Protein AF-A0A1P8MUY9-F1 (afdb_monomer_lite)

Foldseek 3Di:
DVVVVLVVVVVVLVVVLCQQDQVQCAQPDDCCADVSPNLRGSRHVNLLVVCPPHPCNVVSVVVSVVVSVVVVVVSVVVVCVVPPDDD

Organism: NCBI:txid299262

pLDDT: mean 85.34, std 9.1, range [67.94, 96.25]

Secondary structure (DSSP, 8-state):
-HHHHHHHHHHHHHHHHHHHSTT-----S-TT-BTTBTTS-TT--HHHHHTTTSTTGGGHHHHHHHHHHHHHHHHHHHHHHHSPPP-

Sequence (87 aa):
MKRALWLAIATLTAAILFYVSRFWDFRLWPRDGLFGIEALRPQGGLVAQWLRGTDLAPFELLIWAIGAFLILTLLQKLYDLLNPPPE

Structure (mmCIF, N/CA/C/O backbone):
data_AF-A0A1P8MUY9-F1
#
_entry.id   AF-A0A1P8MUY9-F1
#
loop_
_atom_site.group_PDB
_atom_site.id
_atom_site.type_symbol
_atom_site.label_atom_id
_atom_site.label_alt_id
_atom_site.label_comp_id
_atom_site.label_asym_id
_atom_site.label_entity_id
_atom_site.label_seq_id
_atom_site.pdbx_PDB_ins_code
_atom_site.Cartn_x
_atom_site.Cartn_y
_atom_site.Cartn_z
_atom_site.occupancy
_atom_site.B_iso_or_equiv
_atom_site.auth_seq_id
_atom_site.auth_comp_id
_atom_site.auth_asym_id
_atom_site.auth_atom_id
_atom_site.pdbx_PDB_model_num
ATOM 1 N N . MET A 1 1 ? 16.550 -11.968 -17.195 1.00 73.19 1 MET A N 1
ATOM 2 C CA . MET A 1 1 ? 16.573 -11.809 -15.719 1.00 73.19 1 MET A CA 1
ATOM 3 C C . MET A 1 1 ? 15.874 -10.530 -15.251 1.00 73.19 1 MET A C 1
ATOM 5 O O . MET A 1 1 ? 14.935 -10.657 -14.481 1.00 73.19 1 MET A O 1
ATOM 9 N N . LYS A 1 2 ? 16.209 -9.330 -15.763 1.00 82.81 2 LYS A N 1
ATOM 10 C CA . LYS A 1 2 ? 15.525 -8.063 -15.395 1.00 82.81 2 LYS A CA 1
ATOM 11 C C . LYS A 1 2 ? 13.988 -8.098 -15.508 1.00 82.81 2 LYS A C 1
ATOM 13 O O . LYS A 1 2 ? 13.310 -7.686 -14.580 1.00 82.81 2 LYS A O 1
ATOM 18 N N . ARG A 1 3 ? 13.428 -8.651 -16.595 1.00 85.56 3 ARG A N 1
ATOM 19 C CA . ARG A 1 3 ? 11.963 -8.816 -16.744 1.00 85.56 3 ARG A CA 1
ATOM 20 C C . ARG A 1 3 ? 11.333 -9.670 -15.638 1.00 85.56 3 ARG A C 1
ATOM 22 O O . ARG A 1 3 ? 10.312 -9.284 -15.091 1.00 85.56 3 ARG A O 1
ATOM 29 N N . ALA A 1 4 ? 11.949 -10.803 -15.300 1.00 91.38 4 ALA A N 1
ATOM 30 C CA . ALA A 1 4 ? 11.446 -11.690 -14.251 1.00 91.38 4 ALA A CA 1
ATOM 31 C C . ALA A 1 4 ? 11.474 -11.010 -12.873 1.00 91.38 4 ALA A C 1
ATOM 33 O O . ALA A 1 4 ? 10.528 -11.154 -12.108 1.00 91.38 4 ALA A O 1
ATOM 34 N N . LEU A 1 5 ? 12.515 -10.214 -12.595 1.00 92.31 5 LEU A N 1
ATOM 35 C CA . LEU A 1 5 ? 12.601 -9.408 -11.378 1.00 92.31 5 LEU A CA 1
ATOM 36 C C . LEU A 1 5 ? 11.446 -8.400 -11.285 1.00 92.31 5 LEU A C 1
ATOM 38 O O . LEU A 1 5 ? 10.778 -8.335 -10.260 1.00 92.31 5 LEU A O 1
ATOM 42 N N . TRP A 1 6 ? 11.175 -7.653 -12.355 1.00 91.56 6 TRP A N 1
ATOM 43 C CA . TRP A 1 6 ? 10.084 -6.673 -12.368 1.00 91.56 6 TRP A CA 1
ATOM 44 C C . TRP A 1 6 ? 8.700 -7.312 -12.261 1.00 91.56 6 TRP A C 1
ATOM 46 O O . TRP A 1 6 ? 7.849 -6.797 -11.542 1.00 91.56 6 TRP A O 1
ATOM 56 N N . LEU A 1 7 ? 8.496 -8.468 -12.898 1.00 91.12 7 LEU A N 1
ATOM 57 C CA . LEU A 1 7 ? 7.277 -9.261 -12.726 1.00 91.12 7 LEU A CA 1
ATOM 58 C C . LEU A 1 7 ? 7.113 -9.735 -11.278 1.00 91.12 7 LEU A C 1
ATOM 60 O O . LEU A 1 7 ? 6.018 -9.637 -10.727 1.00 91.12 7 LEU A O 1
ATOM 64 N N . ALA A 1 8 ? 8.189 -10.205 -10.641 1.00 94.44 8 ALA A N 1
ATOM 65 C CA . ALA A 1 8 ? 8.161 -10.608 -9.238 1.00 94.44 8 ALA A CA 1
ATOM 66 C C . ALA A 1 8 ? 7.828 -9.425 -8.316 1.00 94.44 8 ALA A C 1
ATOM 68 O O . ALA A 1 8 ? 6.960 -9.556 -7.458 1.00 94.44 8 ALA A O 1
ATOM 69 N N . ILE A 1 9 ? 8.450 -8.260 -8.533 1.00 93.62 9 ILE A N 1
ATOM 70 C CA . ILE A 1 9 ? 8.161 -7.032 -7.778 1.00 93.62 9 ILE A CA 1
ATOM 71 C C . ILE A 1 9 ? 6.690 -6.641 -7.938 1.00 93.62 9 ILE A C 1
ATOM 73 O O . ILE A 1 9 ? 6.001 -6.482 -6.937 1.00 93.62 9 ILE A O 1
ATOM 77 N N . ALA A 1 10 ? 6.183 -6.558 -9.171 1.00 91.88 10 ALA A N 1
ATOM 78 C CA . ALA A 1 10 ? 4.789 -6.203 -9.429 1.00 91.88 10 ALA A CA 1
ATOM 79 C C . ALA A 1 10 ? 3.810 -7.185 -8.763 1.00 91.88 10 ALA A C 1
ATOM 81 O O . ALA A 1 10 ? 2.819 -6.768 -8.164 1.00 91.88 10 ALA A O 1
ATOM 82 N N . THR A 1 11 ? 4.117 -8.484 -8.809 1.00 92.62 11 THR A N 1
ATOM 83 C CA . THR A 1 11 ? 3.299 -9.536 -8.188 1.00 92.62 11 THR A CA 1
ATOM 84 C C . THR A 1 11 ? 3.288 -9.411 -6.664 1.00 92.62 11 THR A C 1
ATOM 86 O O . THR A 1 11 ? 2.227 -9.486 -6.047 1.00 92.62 11 THR A O 1
ATOM 89 N N . LEU A 1 12 ? 4.449 -9.170 -6.048 1.00 93.81 12 LEU A N 1
ATOM 90 C CA . LEU A 1 12 ? 4.565 -8.954 -4.604 1.00 93.81 12 LEU A CA 1
ATOM 91 C C . LEU A 1 12 ? 3.842 -7.679 -4.164 1.00 93.81 12 LEU A C 1
ATOM 93 O O . LEU A 1 12 ? 3.106 -7.707 -3.182 1.00 93.81 12 LEU A O 1
ATOM 97 N N . THR A 1 13 ? 3.988 -6.579 -4.904 1.00 94.00 13 THR A N 1
ATOM 98 C CA . THR A 1 13 ? 3.259 -5.337 -4.625 1.00 94.00 13 THR A CA 1
ATOM 99 C C . THR A 1 13 ? 1.752 -5.553 -4.712 1.00 94.00 13 THR A C 1
ATOM 101 O O . THR A 1 13 ? 1.031 -5.137 -3.808 1.00 94.00 13 THR A O 1
ATOM 104 N N . ALA A 1 14 ? 1.267 -6.248 -5.745 1.00 90.25 14 ALA A N 1
ATOM 105 C CA . ALA A 1 14 ? -0.148 -6.577 -5.872 1.00 90.25 14 ALA A CA 1
ATOM 106 C C . ALA A 1 14 ? -0.639 -7.432 -4.694 1.00 90.25 14 ALA A C 1
ATOM 108 O O . ALA A 1 14 ? -1.675 -7.115 -4.117 1.00 90.25 14 ALA A O 1
ATOM 109 N N . ALA A 1 15 ? 0.120 -8.456 -4.287 1.00 89.12 15 ALA A N 1
ATOM 110 C CA . ALA A 1 15 ? -0.215 -9.295 -3.137 1.00 89.12 15 ALA A CA 1
ATOM 111 C C . ALA A 1 15 ? -0.290 -8.490 -1.828 1.00 89.12 15 ALA A C 1
ATOM 113 O O . ALA A 1 15 ? -1.228 -8.668 -1.055 1.00 89.12 15 ALA A O 1
ATOM 114 N N . ILE A 1 16 ? 0.648 -7.561 -1.603 1.00 89.31 16 ILE A N 1
ATOM 115 C CA . ILE A 1 16 ? 0.645 -6.669 -0.434 1.00 89.31 16 ILE A CA 1
ATOM 116 C C . ILE A 1 16 ? -0.577 -5.743 -0.457 1.00 89.31 16 ILE A C 1
ATOM 118 O O . ILE A 1 16 ? -1.272 -5.624 0.549 1.00 89.31 16 ILE A O 1
ATOM 122 N N . LEU A 1 17 ? -0.871 -5.105 -1.595 1.00 89.88 17 LEU A N 1
ATOM 123 C CA . LEU A 1 17 ? -2.030 -4.217 -1.737 1.00 89.88 17 LEU A CA 1
ATOM 124 C C . LEU A 1 17 ? -3.348 -4.962 -1.517 1.00 89.88 17 LEU A C 1
ATOM 126 O O . LEU A 1 17 ? -4.244 -4.440 -0.850 1.00 89.88 17 LEU A O 1
ATOM 130 N N . PHE A 1 18 ? -3.445 -6.185 -2.045 1.00 86.81 18 PHE A N 1
ATOM 131 C CA . PHE A 1 18 ? -4.576 -7.073 -1.814 1.00 86.81 18 PHE A CA 1
ATOM 132 C C . PHE A 1 18 ? -4.712 -7.415 -0.339 1.00 86.81 18 PHE A C 1
ATOM 134 O O . PHE A 1 18 ? -5.800 -7.279 0.198 1.00 86.81 18 PHE A O 1
ATOM 141 N N . TYR A 1 19 ? -3.620 -7.788 0.322 1.00 84.69 19 TYR A N 1
ATOM 142 C CA . TYR A 1 19 ? -3.625 -8.125 1.738 1.00 84.69 19 TYR A CA 1
ATOM 143 C C . TYR A 1 19 ? -4.040 -6.950 2.639 1.00 84.69 19 TYR A C 1
ATOM 145 O O . TYR A 1 19 ? -4.810 -7.118 3.580 1.00 84.69 19 TYR A O 1
ATOM 153 N N . VAL A 1 20 ? -3.570 -5.739 2.336 1.00 84.50 20 VAL A N 1
ATOM 154 C CA . VAL A 1 20 ? -3.949 -4.514 3.061 1.00 84.50 20 VAL A CA 1
ATOM 155 C C . VAL A 1 20 ? -5.417 -4.142 2.814 1.00 84.50 20 VAL A C 1
ATOM 157 O O . VAL A 1 20 ? -6.045 -3.497 3.659 1.00 84.50 20 VAL A O 1
ATOM 160 N N . SER A 1 21 ? -5.967 -4.557 1.672 1.00 83.12 21 SER A N 1
ATOM 161 C CA . SER A 1 21 ? -7.354 -4.315 1.294 1.00 83.12 21 SER A CA 1
ATOM 162 C C . SER A 1 21 ? -8.349 -5.032 2.202 1.00 83.12 21 SER A C 1
ATOM 164 O O . SER A 1 21 ? -8.093 -6.111 2.736 1.00 83.12 21 SER A O 1
ATOM 166 N N . ARG A 1 22 ? -9.557 -4.473 2.295 1.00 77.50 22 ARG A N 1
ATOM 167 C CA . ARG A 1 22 ? -10.736 -5.169 2.832 1.00 77.50 22 ARG A CA 1
ATOM 168 C C . ARG A 1 22 ? -11.183 -6.370 1.994 1.00 77.50 22 ARG A C 1
ATOM 170 O O . ARG A 1 22 ? -11.977 -7.164 2.475 1.00 77.50 22 ARG A O 1
ATOM 177 N N . PHE A 1 23 ? -10.729 -6.486 0.743 1.00 80.56 23 PHE A N 1
ATOM 178 C CA . PHE A 1 23 ? -11.098 -7.596 -0.149 1.00 80.56 23 PHE A CA 1
ATOM 179 C C . PHE A 1 23 ? -10.276 -8.870 0.098 1.00 80.56 23 PHE A C 1
ATOM 181 O O . PHE A 1 23 ? -10.435 -9.861 -0.614 1.00 80.56 23 PHE A O 1
ATOM 188 N N . TRP A 1 24 ? -9.384 -8.858 1.090 1.00 79.12 24 TRP A N 1
ATOM 189 C CA . TRP A 1 24 ? -8.630 -10.035 1.483 1.00 79.12 24 TRP A CA 1
ATOM 190 C C . TRP A 1 24 ? -9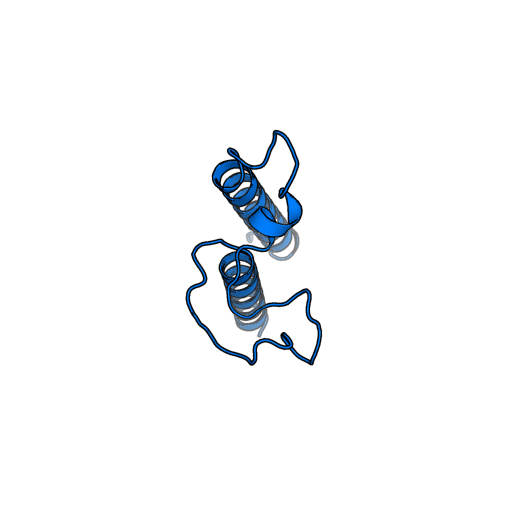.461 -10.971 2.367 1.00 79.12 24 TRP A C 1
ATOM 192 O O . TRP A 1 24 ? -9.485 -10.838 3.588 1.00 79.12 24 TRP A O 1
ATOM 202 N N . ASP A 1 25 ? -10.097 -11.962 1.748 1.00 71.12 25 ASP A N 1
ATOM 203 C CA . ASP A 1 25 ? -10.852 -13.000 2.469 1.00 71.12 25 ASP A CA 1
ATOM 204 C C . ASP A 1 25 ? -10.023 -14.260 2.790 1.00 71.12 25 ASP A C 1
ATOM 206 O O . ASP A 1 25 ? -10.484 -15.181 3.474 1.00 71.12 25 ASP A O 1
ATOM 210 N N . PHE A 1 26 ? -8.776 -14.331 2.313 1.00 70.69 26 PHE A N 1
ATOM 211 C CA . PHE A 1 26 ? -7.950 -15.527 2.461 1.00 70.69 26 PHE A CA 1
ATOM 212 C C . PHE A 1 26 ? -7.333 -15.637 3.860 1.00 70.69 26 PHE A C 1
ATOM 214 O O . PHE A 1 26 ? -6.393 -14.927 4.215 1.00 70.69 26 PHE A O 1
ATOM 221 N N . ARG A 1 27 ? -7.778 -16.625 4.640 1.00 70.81 27 ARG A N 1
ATOM 222 C CA . ARG A 1 27 ? -7.183 -16.960 5.946 1.00 70.81 27 ARG A CA 1
ATOM 223 C C . ARG A 1 27 ? -5.932 -17.822 5.777 1.00 70.81 27 ARG A C 1
ATOM 225 O O . ARG A 1 27 ? -5.952 -19.013 6.069 1.00 70.81 27 ARG A O 1
ATOM 232 N N . LEU A 1 28 ? -4.855 -17.226 5.273 1.00 71.38 28 LEU A N 1
ATOM 233 C CA . LEU A 1 28 ?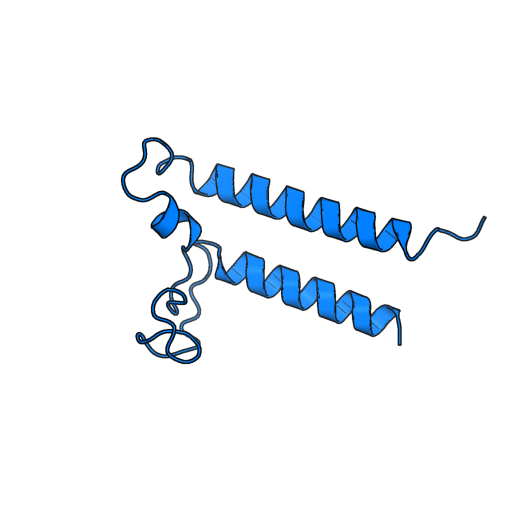 -3.619 -17.958 4.972 1.00 71.38 28 LEU A CA 1
ATOM 234 C C . LEU A 1 28 ? -2.756 -18.271 6.210 1.00 71.38 28 LEU A C 1
ATOM 236 O O . LEU A 1 28 ? -1.828 -19.067 6.101 1.00 71.38 28 LEU A O 1
ATOM 240 N N . TRP A 1 29 ? -3.032 -17.679 7.379 1.00 72.56 29 TRP A N 1
ATOM 241 C CA . TRP A 1 29 ? -2.237 -17.887 8.599 1.00 72.56 29 TRP A CA 1
ATOM 242 C C . TRP A 1 29 ? -3.063 -17.804 9.899 1.00 72.56 29 TRP A C 1
ATOM 244 O O . TRP A 1 29 ? -4.233 -17.403 9.861 1.00 72.56 29 TRP A O 1
ATOM 254 N N . PRO A 1 30 ? -2.489 -18.215 11.053 1.00 69.62 30 PRO A N 1
ATOM 255 C CA . PRO A 1 30 ? -3.167 -18.209 12.349 1.00 69.62 30 PRO A CA 1
ATOM 256 C C . PRO A 1 30 ? -3.584 -16.808 12.815 1.00 69.62 30 PRO A C 1
ATOM 258 O O . PRO A 1 30 ? -3.072 -15.789 12.352 1.00 69.62 30 PRO A O 1
ATOM 261 N N . ARG A 1 31 ? -4.511 -16.754 13.782 1.00 69.00 31 ARG A N 1
ATOM 262 C CA . ARG A 1 31 ? -5.011 -15.494 14.370 1.00 69.00 31 ARG A CA 1
ATOM 263 C C . ARG A 1 31 ? -3.926 -14.656 15.047 1.00 69.00 31 ARG A C 1
ATOM 265 O O . ARG A 1 31 ? -4.095 -13.442 15.121 1.00 69.00 31 ARG A O 1
ATOM 272 N N . ASP A 1 32 ? -2.843 -15.298 15.466 1.00 71.38 32 ASP A N 1
ATOM 273 C CA . ASP A 1 32 ? -1.678 -14.670 16.100 1.00 71.38 32 ASP A CA 1
ATOM 274 C C . ASP A 1 32 ? -0.881 -13.791 15.114 1.00 71.38 32 ASP A C 1
ATOM 276 O O . ASP A 1 32 ? 0.003 -13.037 15.507 1.00 71.38 32 ASP A O 1
ATOM 280 N N . GLY A 1 33 ? -1.232 -13.844 13.824 1.00 70.06 33 GLY A N 1
ATOM 281 C CA . GLY A 1 33 ? -0.678 -13.001 12.775 1.00 70.06 33 GLY A CA 1
ATOM 282 C C . GLY A 1 33 ? 0.513 -13.623 12.049 1.00 70.06 33 GLY A C 1
ATOM 283 O O . GLY A 1 33 ? 1.015 -14.693 12.404 1.00 70.06 33 GLY A O 1
ATOM 284 N N . LEU A 1 34 ? 0.945 -12.972 10.968 1.00 74.38 34 LEU A N 1
ATOM 285 C CA . LEU A 1 34 ? 2.058 -13.458 10.153 1.00 74.38 34 LEU A CA 1
ATOM 286 C C . LEU A 1 34 ? 3.365 -13.384 10.965 1.00 74.38 34 LEU A C 1
ATOM 288 O O . LEU A 1 34 ? 3.721 -12.318 11.462 1.00 74.38 34 LEU A O 1
ATOM 292 N N . PHE A 1 35 ? 4.067 -14.513 11.114 1.00 79.38 35 PHE A N 1
ATOM 293 C CA . PHE A 1 35 ? 5.278 -14.639 11.947 1.00 79.38 35 PHE A CA 1
ATOM 294 C C . PHE A 1 35 ? 5.094 -14.231 13.428 1.00 79.38 35 PHE A C 1
ATOM 296 O O . PHE A 1 35 ? 6.066 -13.871 14.087 1.00 79.38 35 PHE A O 1
ATOM 303 N N . GLY A 1 36 ? 3.862 -14.280 13.958 1.00 74.38 36 GLY A N 1
ATOM 304 C CA . GLY A 1 36 ? 3.544 -13.862 15.333 1.00 74.38 36 GLY A CA 1
ATOM 305 C C . GLY A 1 36 ? 3.348 -12.352 15.514 1.00 74.38 36 GLY A C 1
ATOM 306 O O . GLY A 1 36 ? 3.260 -11.872 16.641 1.00 74.38 36 GLY A O 1
ATOM 307 N N . ILE A 1 37 ? 3.292 -11.582 14.421 1.00 77.06 37 ILE A N 1
ATOM 308 C CA . ILE A 1 37 ? 2.993 -10.149 14.464 1.00 77.06 37 ILE A CA 1
ATOM 309 C C . ILE A 1 37 ? 1.474 -9.966 14.452 1.00 77.06 37 ILE A C 1
ATOM 311 O O . ILE A 1 37 ? 0.849 -10.015 13.392 1.00 77.06 37 ILE A O 1
ATOM 315 N N . GLU A 1 38 ? 0.883 -9.674 15.613 1.00 73.81 38 GLU A N 1
ATOM 316 C CA . GLU A 1 38 ? -0.575 -9.527 15.763 1.00 73.81 38 GLU A CA 1
ATOM 317 C C . GLU A 1 38 ? -1.189 -8.441 14.872 1.00 73.81 38 GLU A C 1
ATOM 319 O O . GLU A 1 38 ? -2.360 -8.536 14.507 1.00 73.81 38 GLU A O 1
ATOM 324 N N . ALA A 1 39 ? -0.420 -7.410 14.504 1.00 70.12 39 ALA A N 1
ATOM 325 C CA . ALA A 1 39 ? -0.875 -6.377 13.575 1.00 70.12 39 ALA A CA 1
ATOM 326 C C . ALA A 1 39 ? -1.129 -6.935 12.163 1.00 70.12 39 ALA A C 1
ATOM 328 O O . ALA A 1 39 ? -1.950 -6.392 11.433 1.00 70.12 39 ALA A O 1
ATOM 329 N N . LEU A 1 40 ? -0.478 -8.038 11.777 1.00 71.31 40 LEU A N 1
ATOM 330 C CA . LEU A 1 40 ? -0.647 -8.698 10.483 1.00 71.31 40 LEU A CA 1
ATOM 331 C C . LEU A 1 40 ? -1.680 -9.830 10.575 1.00 71.31 40 LEU A C 1
ATOM 333 O O . LEU A 1 40 ? -1.369 -11.004 10.356 1.00 71.31 40 LEU A O 1
ATOM 337 N N . ARG A 1 41 ? -2.925 -9.482 10.913 1.00 70.44 41 ARG A N 1
ATOM 338 C CA . ARG A 1 41 ? -4.015 -10.459 11.034 1.00 70.44 41 ARG A CA 1
ATOM 339 C C . ARG A 1 41 ? -4.404 -11.082 9.688 1.00 70.44 41 ARG A C 1
ATOM 341 O O . ARG A 1 41 ? -4.438 -10.393 8.676 1.00 70.44 41 ARG A O 1
ATOM 348 N N . PRO A 1 42 ? -4.848 -12.349 9.677 1.00 67.94 42 PRO A N 1
ATOM 349 C CA . PRO A 1 42 ? -5.209 -13.071 8.451 1.00 67.94 42 PRO A CA 1
ATOM 350 C C . PRO A 1 42 ? -6.459 -12.549 7.716 1.00 67.94 42 PRO A C 1
ATOM 352 O O . PRO A 1 42 ? -6.898 -13.188 6.768 1.00 67.94 42 PRO A O 1
ATOM 355 N N . GLN A 1 43 ? -7.073 -11.448 8.158 1.00 70.50 43 GLN A N 1
ATOM 356 C CA . GLN A 1 43 ? -8.371 -10.961 7.661 1.00 70.50 43 GLN A CA 1
ATOM 357 C C . GLN A 1 43 ? -8.277 -9.637 6.885 1.00 70.50 43 GLN A C 1
ATOM 359 O O . GLN A 1 43 ? -9.298 -9.001 6.646 1.00 70.50 43 GLN A O 1
ATOM 364 N N . GLY A 1 44 ? -7.064 -9.211 6.517 1.00 74.06 44 GLY A N 1
ATOM 365 C CA . GLY A 1 44 ? -6.840 -7.943 5.822 1.00 74.06 44 GLY A CA 1
ATOM 366 C C . GLY A 1 44 ? -7.443 -6.747 6.557 1.00 74.06 44 GLY A C 1
ATOM 367 O O . GLY A 1 44 ? -7.436 -6.697 7.789 1.00 74.06 44 GLY A O 1
ATOM 368 N N . GLY A 1 45 ? -7.939 -5.759 5.803 1.00 78.19 45 GLY A N 1
ATOM 369 C CA . GLY A 1 45 ? -8.636 -4.601 6.378 1.00 78.19 45 GLY A CA 1
ATOM 370 C C . GLY A 1 45 ? -7.750 -3.736 7.279 1.00 78.19 45 GLY A C 1
ATOM 371 O O . GLY A 1 45 ? -8.239 -3.081 8.202 1.00 78.19 45 GLY A O 1
ATOM 372 N N . LEU A 1 46 ? -6.441 -3.725 7.019 1.00 83.94 46 LEU A N 1
ATOM 373 C CA . LEU A 1 46 ? -5.470 -2.956 7.797 1.00 83.94 46 LEU A CA 1
ATOM 374 C C . LEU A 1 46 ? -5.766 -1.457 7.740 1.00 83.94 46 LEU A C 1
ATOM 376 O O . LEU A 1 46 ? -5.634 -0.768 8.748 1.00 83.94 46 LEU A O 1
ATOM 380 N N . VAL A 1 47 ? -6.237 -0.966 6.590 1.00 86.69 47 VAL A N 1
ATOM 381 C CA . VAL A 1 47 ? -6.674 0.429 6.437 1.00 86.69 47 VAL A CA 1
ATOM 382 C C . VAL A 1 47 ? -7.884 0.716 7.327 1.00 86.69 47 VAL A C 1
ATOM 384 O O . VAL A 1 47 ? -7.888 1.707 8.048 1.00 86.69 47 VAL A O 1
ATOM 387 N N . ALA A 1 48 ? -8.873 -0.179 7.363 1.00 85.44 48 ALA A N 1
ATOM 388 C CA . ALA A 1 48 ? -10.038 -0.040 8.236 1.00 85.44 48 ALA A CA 1
ATOM 389 C C . ALA A 1 48 ? -9.670 -0.093 9.726 1.00 85.44 48 ALA A C 1
ATOM 391 O O . ALA A 1 48 ? -10.251 0.623 10.542 1.00 85.44 48 ALA A O 1
ATOM 392 N N . GLN A 1 49 ? -8.695 -0.926 10.101 1.00 85.56 49 GLN A N 1
ATOM 393 C CA . GLN A 1 49 ? -8.166 -0.954 11.462 1.00 85.56 49 GLN A CA 1
ATOM 394 C C . GLN A 1 49 ? -7.433 0.345 11.806 1.00 85.56 49 GLN A C 1
ATOM 396 O O . GLN A 1 49 ? -7.619 0.866 12.902 1.00 85.56 49 GLN A O 1
ATO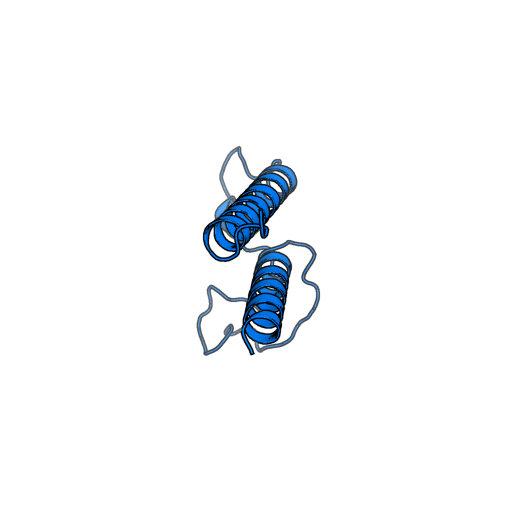M 401 N N . TRP A 1 50 ? -6.642 0.871 10.873 1.00 87.06 50 TRP A N 1
ATOM 402 C CA . TRP A 1 50 ? -5.894 2.111 11.048 1.00 87.06 50 TRP A CA 1
ATOM 403 C C . TRP A 1 50 ? -6.802 3.345 11.154 1.00 87.06 50 TRP A C 1
ATOM 405 O O . TRP A 1 50 ? -6.550 4.218 11.976 1.00 87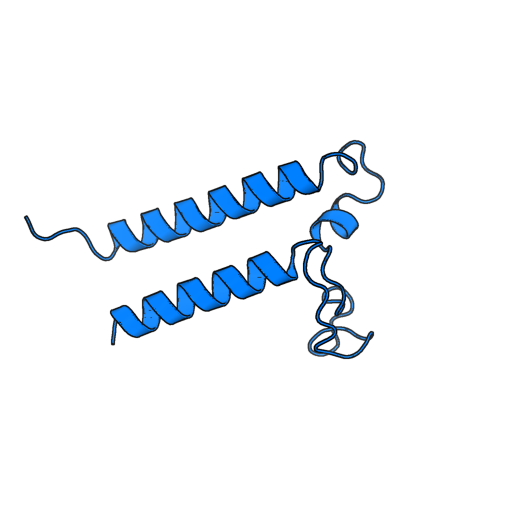.06 50 TRP A O 1
ATOM 415 N N . LEU A 1 51 ? -7.896 3.393 10.388 1.00 90.00 51 LEU A N 1
ATOM 416 C CA . LEU A 1 51 ? -8.865 4.497 10.409 1.00 90.00 51 LEU A CA 1
ATOM 417 C C . LEU A 1 51 ? -9.902 4.390 11.536 1.00 90.00 51 LEU A C 1
ATOM 419 O O . LEU A 1 51 ? -10.746 5.279 11.689 1.00 90.00 51 LEU A O 1
ATOM 423 N N . ARG A 1 52 ? -9.880 3.312 12.324 1.00 89.56 52 ARG A N 1
ATOM 424 C CA . ARG A 1 52 ? -10.874 3.065 13.370 1.00 89.56 52 ARG A CA 1
ATOM 425 C C . ARG A 1 52 ? -10.854 4.191 14.410 1.00 89.56 52 ARG A C 1
ATOM 427 O O . ARG A 1 52 ? -9.812 4.505 14.969 1.00 89.56 52 ARG A O 1
ATOM 434 N N . GLY A 1 53 ? -12.026 4.762 14.696 1.00 91.62 53 GLY A N 1
ATOM 435 C CA . GLY A 1 53 ? -12.173 5.859 15.662 1.00 91.62 53 GLY A CA 1
ATOM 436 C C . GLY A 1 53 ? -11.867 7.252 15.101 1.00 91.62 53 GLY A C 1
ATOM 437 O O . GLY A 1 53 ? -11.850 8.209 15.866 1.00 91.62 53 GLY A O 1
ATOM 438 N N . THR A 1 54 ? -11.648 7.373 13.788 1.00 92.81 54 THR A N 1
ATOM 439 C CA . THR A 1 54 ? -11.483 8.661 13.099 1.00 92.81 54 THR A CA 1
ATOM 440 C C . THR A 1 54 ? -12.709 8.989 12.246 1.00 92.81 54 THR A C 1
ATOM 442 O O . THR A 1 54 ? -13.389 8.083 11.758 1.00 92.81 54 THR A O 1
ATOM 445 N N . ASP A 1 55 ? -12.933 10.276 11.969 1.00 95.06 55 ASP A N 1
ATOM 446 C CA . ASP A 1 55 ? -13.961 10.742 11.018 1.00 95.06 55 ASP A CA 1
ATOM 447 C C . ASP A 1 55 ? -13.703 10.268 9.575 1.00 95.06 55 ASP A C 1
ATOM 449 O O . ASP A 1 55 ? -14.571 10.362 8.707 1.00 95.06 55 ASP A O 1
ATOM 453 N N . LEU A 1 56 ? -12.508 9.727 9.310 1.00 92.12 56 LEU A N 1
ATOM 454 C CA . LEU A 1 56 ? -12.098 9.186 8.018 1.00 92.12 56 LEU A CA 1
ATOM 455 C C . LEU A 1 56 ? -12.502 7.718 7.815 1.00 92.12 56 LEU A C 1
ATOM 457 O O . LEU A 1 56 ? -12.398 7.219 6.695 1.00 92.12 56 LEU A O 1
ATOM 461 N N . ALA A 1 57 ? -12.993 7.026 8.849 1.00 90.88 57 ALA A N 1
ATOM 462 C CA . ALA A 1 57 ? -13.412 5.625 8.756 1.00 90.88 57 ALA A CA 1
ATOM 463 C C . ALA A 1 57 ? -14.417 5.333 7.616 1.00 90.88 57 ALA A C 1
ATOM 465 O O . ALA A 1 57 ? -14.240 4.322 6.933 1.00 90.88 57 ALA A O 1
ATOM 466 N N . PRO A 1 58 ? -15.423 6.190 7.327 1.00 91.81 58 PRO A N 1
ATOM 467 C CA . PRO A 1 58 ? -16.343 5.970 6.205 1.00 91.81 58 PRO A CA 1
ATOM 468 C C . PRO A 1 58 ? -15.668 6.056 4.828 1.00 91.81 58 PRO A C 1
ATOM 470 O O . PRO A 1 58 ? -16.180 5.512 3.852 1.00 91.81 58 PRO A O 1
ATOM 473 N N . PHE A 1 59 ? -14.516 6.726 4.742 1.00 93.81 59 PHE A N 1
ATOM 474 C CA . PHE A 1 59 ? -13.767 6.949 3.505 1.00 93.81 59 PHE A CA 1
ATOM 475 C C . PHE A 1 59 ? -12.656 5.913 3.286 1.00 93.81 59 PHE A C 1
ATOM 477 O O . PHE A 1 59 ? -11.823 6.089 2.400 1.00 93.81 59 PHE A O 1
ATOM 484 N N . GLU A 1 60 ? -12.646 4.818 4.049 1.00 91.44 60 GLU A N 1
ATOM 485 C CA . GLU A 1 60 ? -11.632 3.759 3.978 1.00 91.44 60 GLU A CA 1
ATOM 486 C C . GLU A 1 60 ? -11.381 3.246 2.557 1.00 91.44 60 GLU A C 1
ATOM 488 O O . GLU A 1 60 ? -10.233 3.204 2.117 1.00 91.44 60 GLU A O 1
ATOM 493 N N . LEU A 1 61 ? -12.442 2.935 1.808 1.00 90.81 61 LEU A N 1
ATOM 494 C CA . LEU A 1 61 ? -12.321 2.443 0.435 1.00 90.81 61 LEU A CA 1
ATOM 495 C C . LEU A 1 61 ? -11.695 3.483 -0.507 1.00 90.81 61 LEU A C 1
ATOM 497 O O . LEU A 1 61 ? -10.878 3.131 -1.355 1.00 90.81 61 LEU A O 1
ATOM 501 N N . LEU A 1 62 ? -12.062 4.759 -0.351 1.00 93.94 62 LEU A N 1
ATOM 502 C CA . LEU A 1 62 ? -11.495 5.867 -1.125 1.00 93.94 62 LEU A CA 1
ATOM 503 C C . LEU A 1 62 ? -10.008 6.043 -0.808 1.00 93.94 62 LEU A C 1
ATOM 505 O O . LEU A 1 62 ? -9.192 6.129 -1.722 1.00 93.94 62 LEU A O 1
ATOM 509 N N . ILE A 1 63 ? -9.650 6.033 0.478 1.00 92.75 63 ILE A N 1
ATOM 510 C CA . ILE A 1 63 ? -8.265 6.138 0.949 1.00 92.75 63 ILE A CA 1
ATOM 511 C C . ILE A 1 63 ? -7.433 4.964 0.424 1.00 92.75 63 ILE A C 1
ATOM 513 O O . ILE A 1 63 ? -6.340 5.174 -0.105 1.00 92.75 63 ILE A O 1
ATOM 517 N N . TRP A 1 64 ? -7.960 3.740 0.503 1.00 92.25 64 TRP A N 1
ATOM 518 C CA . TRP A 1 64 ? -7.298 2.555 -0.037 1.00 92.25 64 TRP A CA 1
ATOM 519 C C . TRP A 1 64 ? -7.118 2.648 -1.558 1.00 92.25 64 TRP A C 1
ATOM 521 O O . TRP A 1 64 ? -6.016 2.411 -2.047 1.00 92.25 64 TRP A O 1
ATOM 531 N N . ALA A 1 65 ? -8.153 3.041 -2.308 1.00 92.50 65 ALA A N 1
ATOM 532 C CA . ALA A 1 65 ? -8.087 3.144 -3.766 1.00 92.50 65 ALA A CA 1
ATOM 533 C C . ALA A 1 65 ? -7.060 4.191 -4.224 1.00 92.50 65 ALA A C 1
ATOM 535 O O . ALA A 1 65 ? -6.247 3.917 -5.108 1.00 92.50 65 ALA A O 1
ATOM 536 N N . ILE A 1 66 ? -7.051 5.364 -3.583 1.00 95.25 66 ILE A N 1
ATOM 537 C CA . ILE A 1 66 ? -6.070 6.422 -3.850 1.00 95.25 66 ILE A CA 1
ATOM 538 C C . ILE A 1 66 ? -4.658 5.927 -3.518 1.00 95.25 66 ILE A C 1
ATOM 540 O O . ILE A 1 66 ? -3.750 6.070 -4.336 1.00 95.25 66 ILE A O 1
ATOM 544 N N . GLY A 1 67 ? -4.469 5.303 -2.352 1.00 94.25 67 GLY A N 1
ATOM 545 C CA . GLY A 1 67 ? -3.178 4.755 -1.937 1.00 94.25 67 GLY A CA 1
ATOM 546 C C . GLY A 1 67 ? -2.650 3.689 -2.900 1.00 94.25 67 GLY A C 1
ATOM 547 O O . GLY A 1 67 ? -1.494 3.755 -3.318 1.00 94.25 67 GLY A O 1
ATOM 548 N N . ALA A 1 68 ? -3.501 2.749 -3.316 1.00 93.00 68 ALA A N 1
ATOM 549 C CA . ALA A 1 68 ? -3.149 1.717 -4.285 1.00 93.00 68 ALA A CA 1
ATOM 550 C C . ALA A 1 68 ? -2.746 2.327 -5.635 1.00 93.00 68 ALA A C 1
ATOM 552 O O . ALA A 1 68 ? -1.701 1.974 -6.183 1.00 93.00 68 ALA A O 1
ATOM 553 N N . PHE A 1 69 ? -3.522 3.288 -6.144 1.00 95.00 69 PHE A N 1
ATOM 554 C CA . PHE A 1 69 ? -3.218 3.956 -7.408 1.00 95.00 69 PHE A CA 1
ATOM 555 C C . PHE A 1 69 ? -1.899 4.736 -7.347 1.00 95.00 69 PHE A C 1
ATOM 557 O O . PHE A 1 69 ? -1.091 4.655 -8.274 1.00 95.00 69 PHE A O 1
ATOM 564 N N . LEU A 1 70 ? -1.635 5.438 -6.240 1.00 96.25 70 LEU A N 1
ATOM 565 C CA . LEU A 1 70 ? -0.369 6.136 -6.013 1.00 96.25 70 LEU A CA 1
ATOM 566 C C . LEU A 1 70 ? 0.816 5.166 -5.994 1.00 96.25 70 LEU A C 1
ATOM 568 O O . LEU A 1 70 ? 1.799 5.405 -6.692 1.00 96.25 70 LEU A O 1
ATOM 572 N N . ILE A 1 71 ? 0.718 4.060 -5.252 1.00 94.88 71 ILE A N 1
ATOM 573 C CA . ILE A 1 71 ? 1.786 3.052 -5.162 1.00 94.88 71 ILE A CA 1
ATOM 574 C C . ILE A 1 71 ? 2.085 2.454 -6.540 1.00 94.88 71 ILE A C 1
ATOM 576 O O . ILE A 1 71 ? 3.247 2.397 -6.940 1.00 94.88 71 ILE A O 1
ATOM 580 N N . LEU A 1 72 ? 1.055 2.057 -7.293 1.00 93.75 72 LEU A N 1
ATOM 581 C CA . LEU A 1 72 ? 1.231 1.500 -8.637 1.00 93.75 72 LEU A CA 1
ATOM 582 C C . LEU A 1 72 ? 1.812 2.530 -9.614 1.00 93.75 72 LEU A C 1
ATOM 584 O O . LEU A 1 72 ? 2.690 2.196 -10.405 1.00 93.75 72 LEU A O 1
ATOM 588 N N . THR A 1 73 ? 1.389 3.791 -9.520 1.00 95.62 73 THR A N 1
ATOM 589 C CA . THR A 1 73 ? 1.929 4.882 -10.345 1.00 95.62 73 THR A CA 1
ATOM 590 C C . THR A 1 73 ? 3.405 5.133 -10.046 1.00 95.62 73 THR A C 1
ATOM 592 O O . THR A 1 73 ? 4.204 5.313 -10.964 1.00 95.62 73 THR A O 1
ATOM 595 N N . LEU A 1 74 ? 3.791 5.147 -8.769 1.00 95.69 74 LEU A N 1
ATOM 596 C CA . LEU A 1 74 ? 5.186 5.310 -8.364 1.00 95.69 74 LEU A CA 1
ATOM 597 C C . LEU A 1 74 ? 6.035 4.122 -8.813 1.00 95.69 74 LEU A C 1
ATOM 599 O O . LEU A 1 74 ? 7.148 4.323 -9.293 1.00 95.69 74 LEU A O 1
ATOM 603 N N . LEU A 1 75 ? 5.499 2.903 -8.717 1.00 93.81 75 LEU A N 1
ATOM 604 C CA . LEU A 1 75 ? 6.176 1.703 -9.196 1.00 93.81 75 LEU A CA 1
ATOM 605 C C . LEU A 1 75 ? 6.389 1.746 -10.714 1.00 93.81 75 LEU A C 1
ATOM 607 O O . LEU A 1 75 ? 7.483 1.437 -11.179 1.00 93.81 75 LEU A O 1
ATOM 611 N N . GLN A 1 76 ? 5.381 2.186 -11.471 1.00 93.00 76 GLN A N 1
ATOM 612 C CA . GLN A 1 76 ? 5.489 2.384 -12.915 1.00 93.00 76 GLN A CA 1
ATOM 613 C C . GLN A 1 76 ? 6.540 3.447 -13.253 1.00 93.00 76 GLN A C 1
ATOM 615 O O . GLN A 1 76 ? 7.442 3.185 -14.040 1.00 93.00 76 GLN A O 1
ATOM 620 N N . LYS A 1 77 ? 6.499 4.615 -12.599 1.00 94.00 77 LYS A N 1
ATOM 621 C CA . LYS A 1 77 ? 7.509 5.668 -12.795 1.00 94.00 77 LYS A CA 1
ATOM 622 C C . LYS A 1 77 ? 8.922 5.181 -12.485 1.00 94.00 77 LYS A C 1
ATOM 624 O O . LYS A 1 77 ? 9.853 5.521 -13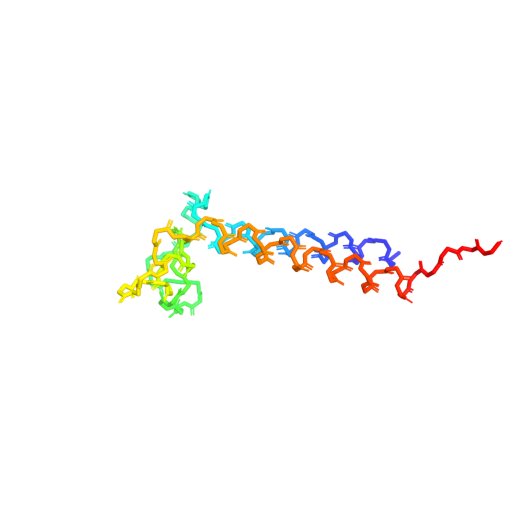.207 1.00 94.00 77 LYS A O 1
ATOM 629 N N . LEU A 1 78 ? 9.091 4.393 -11.422 1.00 93.81 78 LEU A N 1
ATOM 630 C CA . LEU A 1 78 ? 10.377 3.795 -11.073 1.00 93.81 78 LEU A CA 1
ATOM 631 C C . LEU A 1 78 ? 10.835 2.789 -12.137 1.00 93.81 78 LEU A C 1
ATOM 633 O O . LEU A 1 78 ? 12.013 2.766 -12.488 1.00 93.81 78 LEU A O 1
ATOM 637 N N . TYR A 1 79 ? 9.916 1.978 -12.663 1.00 92.81 79 TYR A N 1
ATOM 638 C CA . TYR A 1 79 ? 10.201 1.063 -13.763 1.00 92.81 79 TYR A CA 1
ATOM 639 C C . TYR A 1 79 ? 10.658 1.817 -15.017 1.00 92.81 79 TYR A C 1
ATOM 641 O O . TYR A 1 79 ? 11.694 1.459 -15.576 1.00 92.81 79 TYR A O 1
ATOM 649 N N . ASP A 1 80 ? 9.938 2.865 -15.418 1.00 92.62 80 ASP A N 1
ATOM 650 C CA . ASP A 1 80 ? 10.242 3.659 -16.614 1.00 92.62 80 ASP A CA 1
ATOM 651 C C . ASP A 1 80 ? 11.579 4.399 -16.469 1.00 92.62 80 ASP A C 1
ATOM 653 O O . ASP A 1 80 ? 12.391 4.405 -17.391 1.00 92.62 80 ASP A O 1
ATOM 657 N N . LEU A 1 81 ? 11.859 4.946 -15.280 1.00 92.75 81 LEU A N 1
ATOM 658 C CA . LEU A 1 81 ? 13.137 5.593 -14.968 1.00 92.75 81 LEU A CA 1
ATOM 659 C C . LEU A 1 81 ? 14.327 4.630 -15.107 1.00 92.75 81 LEU A C 1
ATOM 661 O O . LEU A 1 81 ? 15.402 5.026 -15.548 1.00 92.75 81 LEU A O 1
ATOM 665 N N . LEU A 1 82 ? 14.149 3.367 -14.710 1.00 92.19 82 LEU A N 1
ATOM 666 C CA . LEU A 1 82 ? 15.204 2.349 -14.731 1.00 92.19 82 LEU A CA 1
ATOM 667 C C . LEU A 1 82 ? 15.267 1.555 -16.046 1.00 92.19 82 LEU A C 1
ATOM 669 O O . LEU A 1 82 ? 16.243 0.834 -16.276 1.00 92.19 82 LEU A O 1
ATOM 673 N N . ASN A 1 83 ? 14.242 1.657 -16.894 1.00 90.12 83 ASN A N 1
ATOM 674 C CA . ASN A 1 83 ? 14.153 1.000 -18.197 1.00 90.12 83 ASN A CA 1
ATOM 675 C C . ASN A 1 83 ? 13.608 1.990 -19.246 1.00 90.12 83 ASN A C 1
ATOM 677 O O . ASN A 1 83 ? 12.516 1.764 -19.777 1.00 90.12 83 ASN A O 1
ATOM 681 N N . PRO A 1 84 ? 14.341 3.079 -19.541 1.00 84.44 84 PRO A N 1
ATOM 682 C CA . PRO A 1 84 ? 13.907 4.045 -20.539 1.00 84.44 84 PRO A CA 1
ATOM 683 C C . PRO A 1 84 ? 13.715 3.354 -21.901 1.00 84.44 84 PRO A C 1
ATOM 685 O O . PRO A 1 84 ? 14.455 2.412 -22.219 1.00 84.44 84 PRO A O 1
ATOM 688 N N . PRO A 1 85 ? 12.717 3.775 -22.698 1.00 77.44 85 PRO A N 1
ATOM 689 C CA . PRO A 1 85 ? 12.523 3.231 -24.033 1.00 77.44 85 PRO A CA 1
ATOM 690 C C . PRO A 1 85 ? 13.770 3.496 -24.894 1.00 77.44 85 PRO A C 1
ATOM 692 O O . PRO A 1 85 ? 14.407 4.538 -24.727 1.00 77.44 85 PRO A O 1
ATOM 695 N N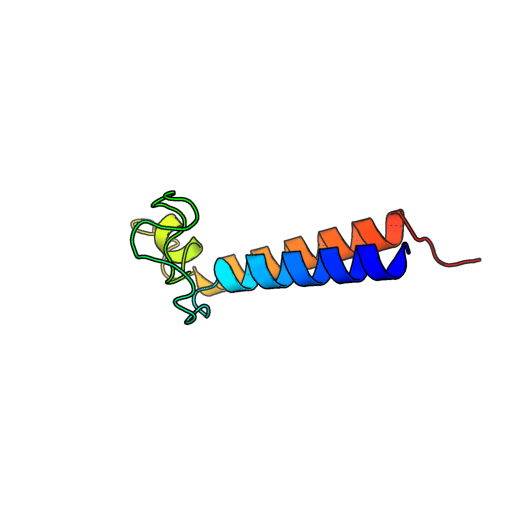 . PRO A 1 86 ? 14.148 2.562 -25.786 1.00 74.31 86 PRO A N 1
ATOM 696 C CA . PRO A 1 86 ? 15.189 2.835 -26.769 1.00 74.31 86 PRO A CA 1
ATOM 697 C C . PRO A 1 86 ? 14.725 3.981 -27.680 1.00 74.31 86 PRO A C 1
ATOM 699 O O . PRO A 1 86 ? 13.567 3.977 -28.103 1.00 74.31 86 PRO A O 1
ATOM 702 N N . GLU A 1 87 ? 15.610 4.955 -27.912 1.00 68.31 87 GLU A N 1
ATOM 703 C CA . GLU A 1 87 ? 15.398 6.068 -28.856 1.00 68.31 87 GLU A CA 1
ATOM 704 C C . GLU A 1 87 ? 15.149 5.580 -30.290 1.00 68.31 87 GLU A C 1
ATOM 706 O O . GLU A 1 87 ? 15.771 4.566 -30.695 1.00 68.31 87 GLU A O 1
#

Radius of gyration: 15.99 Å; chains: 1; bounding box: 33×29×45 Å